Protein AF-A0A562GMY0-F1 (afdb_monomer)

Sequence (98 aa):
MFKQLVLAGLIVAAIASCGNAELKGHLVSETYIVKSGDTLTDISYQFMKKSSVKRDIREFREGIIELNYDRVFKDRYPHGLIIAGDRLQINYWQADPQ

pLDDT: mean 84.78, std 20.88, range [37.16, 98.81]

Foldseek 3Di:
DVVVVVVVVVVVVVVPPPPPDPQQKDKDKDKDFDAPPDALLVVLVVVCVQAPDDDDSVVQSVVQCVVCVVPAAVPDPPGRDDDGGDITIHIHIDHDDD

Secondary structure (DSSP, 8-state):
-HHHHHHHHHHHHHHT-S------EEEEEEEEEPPTT--HHHHHHHHHTT-SS---HHHHHHHHHHHTIIIIITT-SSTT---TT-EEEEEEEEEPP-

Nearest PDB structure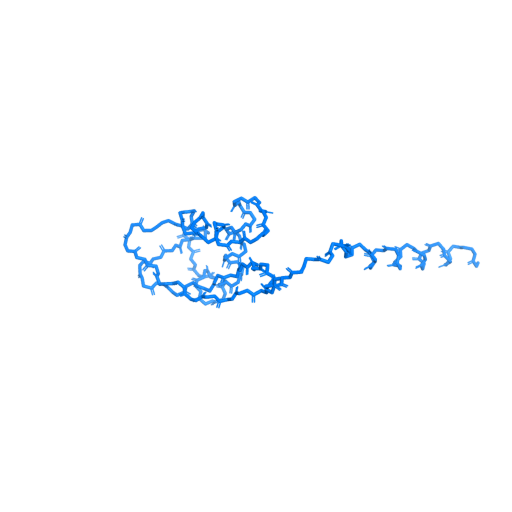s (foldseek):
  5suy-assembly1_A  TM=3.537E-01  e=1.590E+00  Homo sapiens
  5u50-assembly2_B  TM=3.106E-01  e=8.007E+00  Citrus sinensis

Mean predicted aligned error: 9.94 Å

Radius of gyration: 18.74 Å; Cα contacts (8 Å, |Δi|>4): 107; chains: 1; bounding box: 35×40×54 Å

Structure (mmCIF, N/CA/C/O backbone):
data_AF-A0A562GMY0-F1
#
_entry.id   AF-A0A562GMY0-F1
#
loop_
_atom_site.group_PDB
_atom_site.id
_atom_site.type_symbol
_atom_site.label_atom_id
_atom_site.label_alt_id
_atom_site.label_comp_id
_atom_site.label_asym_id
_atom_site.label_entity_id
_atom_site.label_seq_id
_atom_site.pdbx_PDB_ins_code
_atom_site.Cartn_x
_atom_site.Cartn_y
_atom_site.Cartn_z
_atom_site.occupancy
_atom_site.B_iso_or_equiv
_atom_site.auth_seq_id
_atom_site.auth_comp_id
_atom_site.auth_asym_id
_atom_site.auth_atom_id
_atom_site.pdbx_PDB_model_num
ATOM 1 N N . MET A 1 1 ? -10.401 30.463 -40.253 1.00 52.41 1 MET A N 1
ATOM 2 C CA . MET A 1 1 ? -9.682 29.185 -40.471 1.00 52.41 1 MET A CA 1
ATOM 3 C C . MET A 1 1 ? -8.416 29.032 -39.620 1.00 52.41 1 MET A C 1
ATOM 5 O O . MET A 1 1 ? -8.202 27.939 -39.126 1.00 52.41 1 MET A O 1
ATOM 9 N N . PHE A 1 2 ? -7.636 30.085 -39.333 1.00 48.31 2 PHE A N 1
ATOM 10 C CA . PHE A 1 2 ? -6.408 29.974 -38.513 1.00 48.31 2 PHE A CA 1
ATOM 11 C C . PHE A 1 2 ? -6.635 29.599 -37.026 1.00 48.31 2 PHE A C 1
ATOM 13 O O . PHE A 1 2 ? -5.843 28.871 -36.443 1.00 48.31 2 PHE A O 1
ATOM 20 N N . LYS A 1 3 ? -7.756 30.020 -36.415 1.00 37.16 3 LYS A N 1
ATOM 21 C CA . LYS A 1 3 ? -8.090 29.704 -35.006 1.00 37.16 3 LYS A CA 1
ATOM 22 C C . LYS A 1 3 ? -8.410 28.222 -34.743 1.00 37.16 3 LYS A C 1
ATOM 24 O O . LYS A 1 3 ? -8.197 27.750 -33.636 1.00 37.16 3 LYS A O 1
ATOM 29 N N . GLN A 1 4 ? -8.899 27.498 -35.753 1.00 46.03 4 GLN A N 1
ATOM 30 C CA . GLN A 1 4 ? -9.239 26.069 -35.643 1.00 46.03 4 GLN A CA 1
ATOM 31 C C . GLN A 1 4 ? -7.976 25.185 -35.682 1.00 46.03 4 GLN A C 1
ATOM 33 O O . GLN A 1 4 ? -7.920 24.150 -35.027 1.00 46.03 4 GLN A O 1
ATOM 38 N N . LEU A 1 5 ? -6.929 25.630 -36.389 1.00 45.94 5 LEU A N 1
ATOM 39 C CA . LEU A 1 5 ? -5.643 24.926 -36.479 1.00 45.94 5 LEU A CA 1
ATOM 40 C C . LEU A 1 5 ? -4.839 24.981 -35.171 1.00 45.94 5 LEU A C 1
ATOM 42 O O . LEU A 1 5 ? -4.199 23.998 -34.810 1.00 45.94 5 LEU A O 1
ATOM 46 N N . VAL A 1 6 ? -4.915 26.089 -34.424 1.00 53.44 6 VAL A N 1
ATOM 47 C CA . VAL A 1 6 ? -4.207 26.235 -33.137 1.00 53.44 6 VAL A CA 1
ATOM 48 C C . VAL A 1 6 ? -4.783 25.301 -32.067 1.00 53.44 6 VAL A C 1
ATOM 50 O O . VAL A 1 6 ? -4.029 24.701 -31.307 1.00 53.44 6 VAL A O 1
ATOM 53 N N . LEU A 1 7 ? -6.109 25.124 -32.031 1.00 43.81 7 LEU A N 1
ATOM 54 C CA . LEU A 1 7 ? -6.763 24.270 -31.036 1.00 43.81 7 LEU A CA 1
ATOM 55 C C . LEU A 1 7 ? -6.534 22.774 -31.313 1.00 43.81 7 LEU A C 1
ATOM 57 O O . LEU A 1 7 ? -6.303 22.007 -30.382 1.00 43.81 7 LEU A O 1
ATOM 61 N N . ALA A 1 8 ? -6.514 22.372 -32.588 1.00 46.03 8 ALA A N 1
ATOM 62 C CA . ALA A 1 8 ? -6.181 21.003 -32.976 1.00 46.03 8 ALA A CA 1
ATOM 63 C C . ALA A 1 8 ? -4.711 20.652 -32.671 1.00 46.03 8 ALA A C 1
ATOM 65 O O . ALA A 1 8 ? -4.431 19.562 -32.179 1.00 46.03 8 ALA A O 1
ATOM 66 N N . GLY A 1 9 ? -3.777 21.589 -32.881 1.00 44.59 9 GLY A N 1
ATOM 67 C CA . GLY A 1 9 ? -2.363 21.394 -32.537 1.00 44.59 9 GLY A CA 1
ATOM 68 C C . GLY A 1 9 ? -2.109 21.245 -31.031 1.00 44.59 9 GLY A C 1
ATOM 69 O O . GLY A 1 9 ? -1.266 20.444 -30.629 1.00 44.59 9 GLY A O 1
ATOM 70 N N . LEU A 1 10 ? -2.870 21.957 -30.191 1.00 48.16 10 LEU A N 1
ATOM 71 C CA . LEU A 1 10 ? -2.726 21.901 -28.731 1.00 48.16 10 LEU A CA 1
ATOM 72 C C . LEU A 1 10 ? -3.231 20.574 -28.132 1.00 48.16 10 LEU A C 1
ATOM 74 O O . LEU A 1 10 ? -2.646 20.064 -27.181 1.00 48.16 10 LEU A O 1
ATOM 78 N N . ILE A 1 11 ? -4.293 19.997 -28.706 1.00 51.25 11 ILE A N 1
ATOM 79 C CA . ILE A 1 11 ? -4.863 18.718 -28.252 1.00 51.25 11 ILE A CA 1
ATOM 80 C C . ILE A 1 11 ? -3.950 17.546 -28.638 1.00 51.25 11 ILE A C 1
ATOM 82 O O . ILE A 1 11 ? -3.747 16.642 -27.834 1.00 51.25 11 ILE A O 1
ATOM 86 N N . VAL A 1 12 ? -3.338 17.578 -29.826 1.00 50.56 12 VAL A N 1
ATOM 87 C CA . VAL A 1 12 ? -2.413 16.517 -30.265 1.00 50.56 12 VAL A CA 1
ATOM 88 C C . VAL A 1 12 ? -1.102 16.541 -29.466 1.00 50.56 12 VAL A C 1
ATOM 90 O O . VAL A 1 12 ? -0.573 15.482 -29.134 1.00 50.56 12 VAL A O 1
ATOM 93 N N . ALA A 1 13 ? -0.610 17.720 -29.069 1.00 49.09 13 ALA A N 1
ATOM 94 C CA . ALA A 1 13 ? 0.582 17.835 -28.224 1.00 49.09 13 ALA A CA 1
ATOM 95 C C . ALA A 1 13 ? 0.373 17.292 -26.794 1.00 49.09 13 ALA A C 1
ATOM 97 O O . ALA A 1 13 ? 1.318 16.790 -26.188 1.00 49.09 13 ALA A O 1
ATOM 98 N N . ALA A 1 14 ? -0.856 17.333 -26.264 1.00 50.22 14 ALA A N 1
ATOM 99 C CA . ALA A 1 14 ? -1.163 16.841 -24.918 1.00 50.22 14 ALA A CA 1
ATOM 100 C C . ALA A 1 14 ? -1.177 15.302 -24.809 1.00 50.22 14 ALA A C 1
ATOM 102 O O . ALA A 1 14 ? -0.946 14.766 -23.728 1.00 50.22 14 ALA A O 1
ATOM 103 N N . ILE A 1 15 ? -1.397 14.583 -25.916 1.00 49.88 15 ILE A N 1
ATOM 104 C CA . ILE A 1 15 ? -1.420 13.106 -25.938 1.00 49.88 15 ILE A CA 1
ATOM 105 C C . ILE A 1 15 ? 0.010 12.534 -26.003 1.00 49.88 15 ILE A C 1
ATOM 107 O O . ILE A 1 15 ? 0.259 11.413 -25.571 1.00 49.88 15 ILE A O 1
ATOM 111 N N . ALA A 1 16 ? 0.977 13.318 -26.488 1.00 48.31 16 ALA A N 1
ATOM 112 C CA . ALA A 1 16 ? 2.371 12.899 -26.640 1.00 48.31 16 ALA A CA 1
ATOM 113 C C . ALA A 1 16 ? 3.226 13.077 -25.370 1.00 48.31 16 ALA A C 1
ATOM 115 O O . ALA A 1 16 ? 4.415 12.770 -25.392 1.00 48.31 16 ALA A O 1
ATOM 116 N N . SER A 1 17 ? 2.644 13.534 -24.255 1.00 45.06 17 SER A N 1
ATOM 117 C CA . SER A 1 17 ? 3.336 13.573 -22.960 1.00 45.06 17 SER A CA 1
ATOM 118 C C . SER A 1 17 ? 3.166 12.268 -22.166 1.00 45.06 17 SER A C 1
ATOM 120 O O . SER A 1 17 ? 3.181 12.276 -20.935 1.00 45.06 17 SER A O 1
ATOM 122 N N . CYS A 1 18 ? 3.027 11.121 -22.832 1.00 49.53 18 CYS A N 1
ATOM 123 C CA . CYS A 1 18 ? 3.455 9.870 -22.217 1.00 49.53 18 CYS A CA 1
ATOM 124 C C . CYS A 1 18 ? 4.982 9.921 -22.186 1.00 49.53 18 CYS A C 1
ATOM 126 O O . CYS A 1 18 ? 5.619 9.800 -23.229 1.00 49.53 18 CYS A O 1
ATOM 128 N N . GLY A 1 19 ? 5.559 10.194 -21.012 1.00 46.50 19 GLY A N 1
ATOM 129 C CA . GLY A 1 19 ? 7.003 10.207 -20.803 1.00 46.50 19 GLY A CA 1
ATOM 130 C C . GLY A 1 19 ? 7.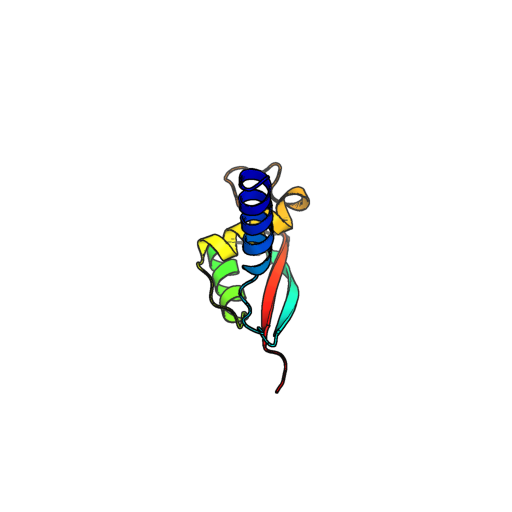626 8.959 -21.417 1.00 46.50 19 GLY A C 1
ATOM 131 O O . GLY A 1 19 ? 7.476 7.861 -20.891 1.00 46.50 19 GLY A O 1
ATOM 132 N N . ASN A 1 20 ? 8.285 9.146 -22.558 1.00 45.12 20 ASN A N 1
ATOM 133 C CA . ASN A 1 20 ? 8.869 8.092 -23.370 1.00 45.12 20 ASN A CA 1
ATOM 134 C C . ASN A 1 20 ? 10.221 7.673 -22.776 1.00 45.12 20 ASN A C 1
ATOM 136 O O . ASN A 1 20 ? 11.264 7.769 -23.415 1.00 45.12 20 ASN A O 1
ATOM 140 N N . ALA A 1 21 ? 10.209 7.268 -21.508 1.00 51.69 21 ALA A N 1
ATOM 141 C CA . ALA A 1 21 ? 11.219 6.366 -21.005 1.00 51.69 21 ALA A CA 1
ATOM 142 C C . ALA A 1 21 ? 10.667 4.974 -21.287 1.00 51.69 21 ALA A C 1
ATOM 144 O O . ALA A 1 21 ? 9.661 4.586 -20.694 1.00 51.69 21 ALA A O 1
ATOM 145 N N . GLU A 1 22 ? 11.295 4.238 -22.201 1.00 55.34 22 GLU A N 1
ATOM 146 C CA . GLU A 1 22 ? 11.177 2.783 -22.236 1.00 55.34 22 GLU A CA 1
ATOM 147 C C . GLU A 1 22 ? 11.619 2.257 -20.863 1.00 55.34 22 GLU A C 1
ATOM 149 O O . GLU A 1 22 ? 12.779 1.912 -20.635 1.00 55.34 22 GLU A O 1
ATOM 154 N N . LEU A 1 23 ? 10.707 2.261 -19.893 1.00 56.03 23 LEU A N 1
ATOM 155 C CA . LEU A 1 23 ? 10.858 1.517 -18.662 1.00 56.03 23 LEU A CA 1
ATOM 156 C C . LEU A 1 23 ? 10.783 0.056 -19.090 1.00 56.03 23 LEU A C 1
ATOM 158 O O . LEU A 1 23 ? 9.697 -0.501 -19.199 1.00 56.03 23 LEU A O 1
ATOM 162 N N . LYS A 1 24 ? 11.947 -0.523 -19.413 1.00 70.81 24 LYS A N 1
ATOM 163 C CA . LYS A 1 24 ? 12.131 -1.959 -19.639 1.00 70.81 24 LYS A CA 1
ATOM 164 C C . LYS A 1 24 ? 11.782 -2.678 -18.344 1.00 70.81 24 LYS A C 1
ATOM 166 O O . LYS A 1 24 ? 12.628 -2.845 -17.463 1.00 70.81 24 LYS A O 1
ATOM 171 N N . GLY A 1 25 ? 10.506 -2.974 -18.180 1.00 85.25 25 GLY A N 1
ATOM 172 C CA . GLY A 1 25 ? 9.950 -3.488 -16.955 1.00 85.25 25 GLY A CA 1
ATOM 173 C C . GLY A 1 25 ? 8.478 -3.821 -17.085 1.00 85.25 25 GLY A C 1
ATOM 174 O O . GLY A 1 25 ? 7.759 -3.293 -17.932 1.00 85.25 25 GLY A O 1
ATOM 175 N N . HIS A 1 26 ? 8.021 -4.675 -16.184 1.00 92.12 26 HIS A N 1
ATOM 176 C CA . HIS A 1 26 ? 6.648 -5.143 -16.129 1.00 92.12 26 HIS A CA 1
ATOM 177 C C . HIS A 1 26 ? 6.019 -4.810 -14.777 1.00 92.12 26 HIS A C 1
ATOM 179 O O . HIS A 1 26 ? 6.690 -4.701 -13.742 1.00 92.12 26 HIS A O 1
ATOM 185 N N . LEU A 1 27 ? 4.700 -4.626 -14.797 1.00 94.19 27 LEU A N 1
ATOM 186 C CA . LEU A 1 27 ? 3.920 -4.394 -13.594 1.00 94.19 27 LEU A CA 1
ATOM 187 C C . LEU A 1 27 ? 3.704 -5.725 -12.873 1.00 94.19 27 LEU A C 1
ATOM 189 O O . LEU A 1 27 ? 3.120 -6.656 -13.426 1.00 94.19 27 LEU A O 1
ATOM 193 N N . VAL A 1 28 ? 4.133 -5.792 -11.621 1.00 96.69 28 VAL A N 1
ATOM 194 C CA . VAL A 1 28 ? 3.859 -6.909 -10.721 1.00 96.69 28 VAL A CA 1
ATOM 195 C C . VAL A 1 28 ? 2.678 -6.541 -9.832 1.00 96.69 28 VAL A C 1
ATOM 197 O O . VAL A 1 28 ? 2.609 -5.424 -9.319 1.00 96.69 28 VAL A O 1
ATOM 200 N N . SER A 1 29 ? 1.759 -7.488 -9.639 1.00 97.88 29 SER A N 1
ATOM 201 C CA . SER A 1 29 ? 0.618 -7.354 -8.734 1.00 97.88 29 SER A CA 1
ATOM 202 C C . SER A 1 29 ? 0.635 -8.493 -7.719 1.00 97.88 29 SER A C 1
ATOM 204 O O . SER A 1 29 ? 0.549 -9.663 -8.090 1.00 97.88 29 SER A O 1
ATOM 206 N N . GLU A 1 30 ? 0.758 -8.160 -6.436 1.00 97.62 30 GLU A N 1
ATOM 207 C CA . GLU A 1 30 ? 0.771 -9.133 -5.339 1.00 97.62 30 GLU A CA 1
ATOM 208 C C . GLU A 1 30 ? -0.353 -8.844 -4.341 1.00 97.62 30 GLU A C 1
ATOM 210 O O . GLU A 1 30 ? -0.746 -7.695 -4.140 1.00 97.62 30 GLU A O 1
ATOM 215 N N . THR A 1 31 ? -0.853 -9.888 -3.673 1.00 98.50 31 THR A N 1
ATOM 216 C CA . THR A 1 31 ? -1.740 -9.727 -2.513 1.00 98.50 31 THR A CA 1
ATOM 217 C C . THR A 1 31 ? -0.927 -9.780 -1.226 1.00 98.50 31 THR A C 1
ATOM 219 O O . THR A 1 31 ? -0.294 -10.792 -0.931 1.00 98.50 31 THR A O 1
ATOM 222 N N . TYR A 1 32 ? -1.003 -8.722 -0.427 1.00 98.62 32 TYR A N 1
ATOM 223 C CA . TYR A 1 32 ? -0.490 -8.663 0.933 1.00 98.62 32 TYR A CA 1
ATOM 224 C C . TYR A 1 32 ? -1.629 -8.855 1.940 1.00 98.62 32 TYR A C 1
ATOM 226 O O . TYR A 1 32 ? -2.684 -8.232 1.814 1.00 98.62 32 TYR A O 1
ATOM 234 N N . ILE A 1 33 ? -1.414 -9.716 2.936 1.00 98.75 33 ILE A N 1
ATOM 235 C CA . ILE A 1 33 ? -2.347 -9.905 4.051 1.00 98.75 33 ILE A CA 1
ATOM 236 C C . ILE A 1 33 ? -1.844 -9.082 5.227 1.00 98.75 33 ILE A C 1
ATOM 238 O O . ILE A 1 33 ? -0.766 -9.366 5.751 1.00 98.75 33 ILE A O 1
ATOM 242 N N . VAL A 1 34 ? -2.623 -8.078 5.626 1.00 98.81 34 VAL A N 1
ATOM 243 C CA . VAL A 1 34 ? -2.268 -7.166 6.718 1.00 98.81 34 VAL A CA 1
ATOM 244 C C . VAL A 1 34 ? -2.139 -7.936 8.026 1.00 98.81 34 VAL A C 1
ATOM 246 O O . VAL A 1 34 ? -3.002 -8.743 8.378 1.00 98.81 34 VAL A O 1
ATOM 249 N N . LYS A 1 35 ? -1.056 -7.687 8.760 1.00 98.56 35 LYS A N 1
ATOM 250 C CA . LYS A 1 35 ? -0.773 -8.288 10.064 1.00 98.56 35 LYS A CA 1
ATOM 251 C C . LYS A 1 35 ? -1.045 -7.289 11.183 1.00 98.56 35 LYS A C 1
ATOM 253 O O . LYS A 1 35 ? -1.100 -6.080 10.974 1.00 98.56 35 LYS A O 1
ATOM 258 N N . SER A 1 36 ? -1.215 -7.804 12.399 1.00 98.19 36 SER A N 1
ATOM 259 C CA . SER A 1 36 ? -1.347 -6.951 13.582 1.00 98.19 36 SER A CA 1
ATOM 260 C C . SER A 1 36 ? -0.093 -6.096 13.764 1.00 98.19 36 SER A C 1
ATOM 262 O O . SER A 1 36 ? 1.011 -6.633 13.807 1.00 98.19 36 SER A O 1
ATOM 264 N N . GLY A 1 37 ? -0.282 -4.784 13.908 1.00 97.62 37 GLY A N 1
ATOM 265 C CA . GLY A 1 37 ? 0.804 -3.814 14.063 1.00 97.62 37 GLY A CA 1
ATOM 266 C C . GLY A 1 37 ? 1.360 -3.257 12.752 1.00 97.62 37 GLY A C 1
ATOM 267 O O . GLY A 1 37 ? 2.168 -2.336 12.805 1.00 97.62 37 GLY A O 1
ATOM 268 N N . ASP A 1 38 ? 0.915 -3.754 11.594 1.00 98.56 38 ASP A N 1
ATOM 269 C CA . ASP A 1 38 ? 1.292 -3.153 10.317 1.00 98.56 38 ASP A CA 1
ATOM 270 C C . ASP A 1 38 ? 0.713 -1.738 10.192 1.00 98.56 38 ASP A C 1
ATOM 272 O O . ASP A 1 38 ? -0.433 -1.472 10.564 1.00 98.56 38 ASP A O 1
ATOM 276 N N . THR A 1 39 ? 1.484 -0.844 9.574 1.00 98.31 39 THR A N 1
ATOM 277 C CA . THR A 1 39 ? 0.980 0.435 9.072 1.00 98.31 39 THR A CA 1
ATOM 278 C C . THR A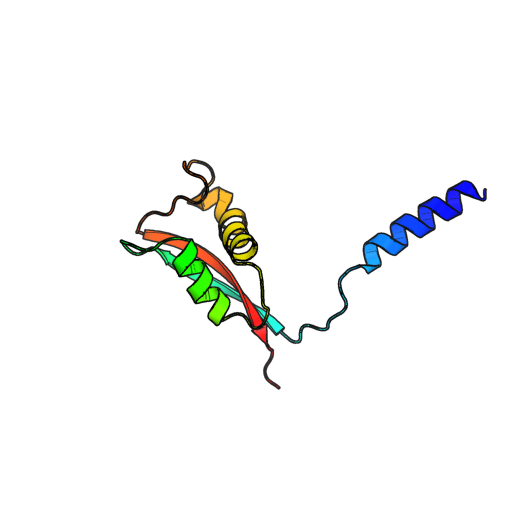 1 39 ? 1.029 0.454 7.550 1.00 98.31 39 THR A C 1
ATOM 280 O O . THR A 1 39 ? 1.891 -0.168 6.922 1.00 98.31 39 THR A O 1
ATOM 283 N N . LEU A 1 40 ? 0.121 1.207 6.923 1.00 97.88 40 LEU A N 1
ATOM 284 C CA . LEU A 1 40 ? 0.112 1.331 5.465 1.00 97.88 40 LEU A CA 1
ATOM 285 C C . LEU A 1 40 ? 1.412 1.976 4.947 1.00 97.88 40 LEU A C 1
ATOM 287 O O . LEU A 1 40 ? 1.871 1.661 3.849 1.00 97.88 40 LEU A O 1
ATOM 291 N N . THR A 1 41 ? 2.035 2.834 5.757 1.00 98.12 41 THR A N 1
ATOM 292 C CA . THR A 1 41 ? 3.345 3.437 5.482 1.00 98.12 41 THR A CA 1
ATOM 293 C C . THR A 1 41 ? 4.458 2.387 5.456 1.00 98.12 41 THR A C 1
ATOM 295 O O . THR A 1 41 ? 5.231 2.357 4.498 1.00 98.12 41 THR A O 1
ATOM 298 N N . ASP A 1 42 ? 4.522 1.494 6.446 1.00 98.31 42 ASP A N 1
ATOM 299 C CA . ASP A 1 42 ? 5.556 0.451 6.505 1.00 98.31 42 ASP A CA 1
ATOM 300 C C . ASP A 1 42 ? 5.414 -0.549 5.353 1.00 98.31 42 ASP A C 1
ATOM 302 O O . ASP A 1 42 ? 6.400 -0.875 4.685 1.00 98.31 42 ASP A O 1
ATOM 306 N N . ILE A 1 43 ? 4.175 -0.957 5.050 1.00 98.69 43 ILE A N 1
ATOM 307 C CA . ILE A 1 43 ? 3.856 -1.787 3.880 1.00 98.69 43 ILE A CA 1
ATOM 308 C C . ILE A 1 43 ? 4.300 -1.075 2.594 1.00 98.69 43 ILE A C 1
ATOM 310 O O . ILE A 1 43 ? 4.944 -1.675 1.734 1.00 98.69 43 ILE A O 1
ATOM 314 N N . SER A 1 44 ? 4.018 0.222 2.462 1.00 98.56 44 SER A N 1
ATOM 315 C CA . SER A 1 44 ? 4.433 0.996 1.287 1.00 98.56 44 SER A CA 1
ATOM 316 C C . SER A 1 44 ? 5.957 0.990 1.127 1.00 98.56 44 SER A C 1
ATOM 318 O O . SER A 1 44 ? 6.453 0.640 0.057 1.00 98.56 44 SER A O 1
ATOM 320 N N . TYR A 1 45 ? 6.724 1.267 2.188 1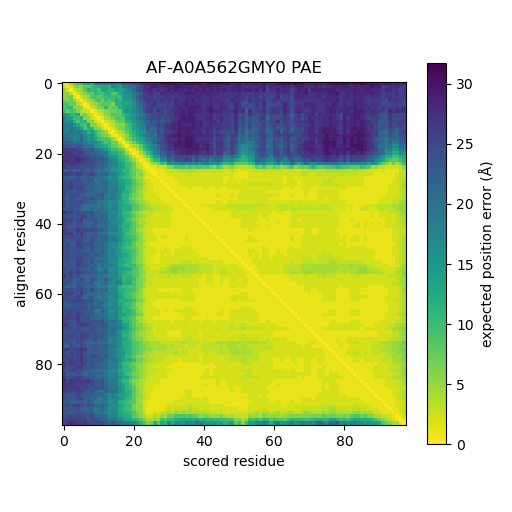.00 98.50 45 TYR A N 1
ATOM 321 C CA . TYR A 1 45 ? 8.189 1.196 2.132 1.00 98.50 45 TYR A CA 1
ATOM 322 C C . TYR A 1 45 ? 8.708 -0.202 1.791 1.00 98.50 45 TYR A C 1
ATOM 324 O O . TYR A 1 45 ? 9.692 -0.327 1.057 1.00 98.50 45 TYR A O 1
ATOM 332 N N . GLN A 1 46 ? 8.067 -1.257 2.298 1.00 98.25 46 GLN A N 1
ATOM 333 C CA . GLN A 1 46 ? 8.427 -2.634 1.975 1.00 98.25 46 GLN A CA 1
ATOM 334 C C . GLN A 1 46 ? 8.319 -2.904 0.469 1.00 98.25 46 GLN A C 1
ATOM 336 O O . GLN A 1 46 ? 9.250 -3.451 -0.123 1.00 98.25 46 GLN A O 1
ATOM 341 N N . PHE A 1 47 ? 7.216 -2.508 -0.164 1.00 98.31 47 PHE A N 1
ATOM 342 C CA . PHE A 1 47 ? 6.990 -2.766 -1.588 1.00 98.31 47 PHE A CA 1
ATOM 343 C C . PHE A 1 47 ? 7.724 -1.781 -2.502 1.00 98.31 47 PHE A C 1
ATOM 345 O O . PHE A 1 47 ? 8.194 -2.172 -3.568 1.00 98.31 47 PHE A O 1
ATOM 352 N N . MET A 1 48 ? 7.958 -0.545 -2.059 1.00 97.81 48 MET A N 1
ATOM 353 C CA . MET A 1 48 ? 8.837 0.392 -2.765 1.00 97.81 48 MET A CA 1
ATOM 354 C C . MET A 1 48 ? 10.271 -0.136 -2.898 1.00 97.81 48 MET A C 1
ATOM 356 O O . MET A 1 48 ? 10.924 0.144 -3.899 1.00 97.81 48 MET A O 1
ATOM 360 N N . LYS A 1 49 ? 10.767 -0.931 -1.936 1.00 97.50 49 LYS A N 1
ATOM 361 C CA . LYS A 1 49 ? 12.080 -1.599 -2.047 1.00 97.50 49 LYS A CA 1
ATOM 362 C C . LYS A 1 49 ? 12.121 -2.656 -3.154 1.00 97.50 49 LYS A C 1
ATOM 364 O O . LYS A 1 49 ? 13.196 -2.903 -3.690 1.00 97.50 49 LYS A O 1
ATOM 369 N N . LYS A 1 50 ? 10.979 -3.265 -3.494 1.00 96.25 50 LYS A N 1
ATOM 370 C CA . LYS A 1 50 ? 10.857 -4.222 -4.606 1.00 96.25 50 LYS A CA 1
ATOM 371 C C . LYS A 1 50 ? 10.739 -3.533 -5.972 1.00 96.25 50 LYS A C 1
ATOM 373 O O . LYS A 1 50 ? 10.937 -4.186 -6.991 1.00 96.25 50 LYS A O 1
ATOM 378 N N . SER A 1 51 ? 10.383 -2.247 -5.987 1.00 95.88 51 SER A N 1
ATOM 379 C CA . SER A 1 51 ? 10.122 -1.485 -7.207 1.00 95.88 51 SER A CA 1
ATOM 380 C C . SER A 1 51 ? 11.418 -1.033 -7.887 1.00 95.88 51 SER A C 1
ATOM 382 O O . SER A 1 51 ? 12.278 -0.418 -7.250 1.00 95.88 51 SER A O 1
ATOM 384 N N . SER A 1 52 ? 11.531 -1.257 -9.196 1.00 94.75 52 SER A N 1
ATOM 385 C CA . SER A 1 52 ? 12.587 -0.682 -10.041 1.00 94.75 52 SER A CA 1
ATOM 386 C C . SER A 1 52 ? 12.419 0.830 -10.231 1.00 94.75 52 SER A C 1
ATOM 388 O O . SER A 1 52 ? 13.399 1.548 -10.420 1.00 94.75 52 SER A O 1
ATOM 390 N N . VAL A 1 53 ? 11.187 1.334 -10.115 1.00 91.75 53 VAL A N 1
ATOM 391 C CA . VAL A 1 53 ? 10.853 2.761 -10.220 1.00 91.75 53 VAL A CA 1
ATOM 392 C C . VAL A 1 53 ? 10.813 3.403 -8.835 1.00 91.75 53 VAL A C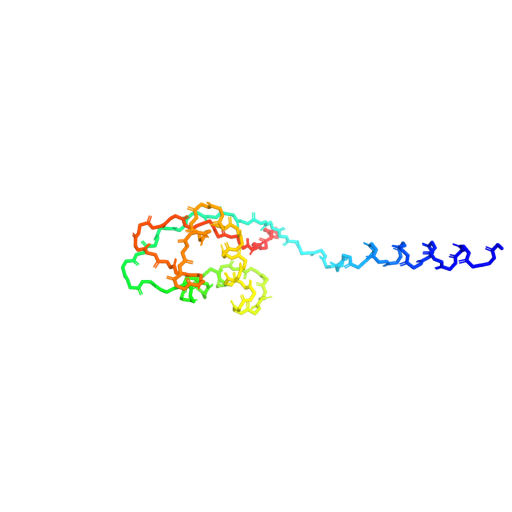 1
ATOM 394 O O . VAL A 1 53 ? 10.180 2.873 -7.916 1.00 91.75 53 VAL A O 1
ATOM 397 N N . LYS A 1 54 ? 11.452 4.571 -8.691 1.00 91.44 54 LYS A N 1
ATOM 398 C CA . LYS A 1 54 ? 11.372 5.411 -7.487 1.00 91.44 54 LYS A CA 1
ATOM 399 C C . LYS A 1 54 ? 10.129 6.301 -7.542 1.00 91.44 54 LYS A C 1
ATOM 401 O O . LYS A 1 54 ? 9.849 6.901 -8.571 1.00 91.44 54 LYS A O 1
ATOM 406 N N . ARG A 1 55 ? 9.402 6.380 -6.427 1.00 90.69 55 ARG A N 1
ATOM 407 C CA . ARG A 1 55 ? 8.177 7.181 -6.252 1.00 90.69 55 ARG A CA 1
ATOM 408 C C . ARG A 1 55 ? 8.193 7.862 -4.886 1.00 90.69 55 ARG A C 1
ATOM 410 O O . ARG A 1 55 ? 8.873 7.375 -3.981 1.00 90.69 55 ARG A O 1
ATOM 417 N N . ASP A 1 56 ? 7.447 8.952 -4.725 1.00 97.38 56 ASP A N 1
ATOM 418 C CA . ASP A 1 56 ? 7.185 9.521 -3.396 1.00 97.38 56 ASP A CA 1
ATOM 419 C C . ASP A 1 56 ? 6.352 8.526 -2.565 1.00 97.38 56 ASP A C 1
ATOM 421 O O . ASP A 1 56 ? 5.482 7.822 -3.086 1.00 97.38 56 ASP A O 1
ATOM 425 N N . ILE A 1 57 ? 6.622 8.450 -1.260 1.00 97.81 57 ILE A N 1
ATOM 42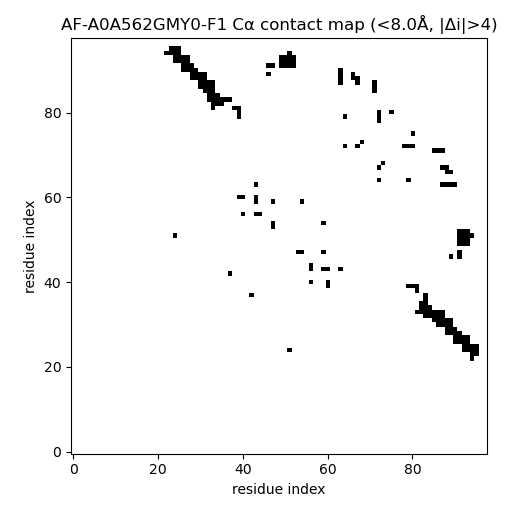6 C CA . ILE A 1 57 ? 5.921 7.535 -0.347 1.00 97.81 57 ILE A CA 1
ATOM 427 C C . ILE A 1 57 ? 4.409 7.781 -0.326 1.00 97.81 57 ILE A C 1
ATOM 429 O O . ILE A 1 57 ? 3.634 6.830 -0.247 1.00 97.81 57 ILE A O 1
ATOM 433 N N . ARG A 1 58 ? 3.970 9.041 -0.422 1.00 98.00 58 ARG A N 1
ATOM 434 C CA . ARG A 1 58 ? 2.549 9.404 -0.427 1.00 98.00 58 ARG A CA 1
ATOM 435 C C . ARG A 1 58 ? 1.891 8.920 -1.707 1.00 98.00 58 ARG A C 1
ATOM 437 O O . ARG A 1 58 ? 0.835 8.316 -1.625 1.00 98.00 58 ARG A O 1
ATOM 444 N N . GLU A 1 59 ? 2.537 9.095 -2.857 1.00 97.75 59 GLU A N 1
ATOM 445 C CA . GLU A 1 59 ? 2.020 8.584 -4.131 1.00 97.75 59 GLU A CA 1
ATOM 446 C C . GLU A 1 59 ? 1.894 7.060 -4.122 1.00 97.75 59 GLU A C 1
ATOM 448 O O . GLU A 1 59 ? 0.894 6.518 -4.589 1.00 97.75 59 GLU A O 1
ATOM 453 N N . PHE A 1 60 ? 2.903 6.351 -3.604 1.00 98.12 60 PHE A N 1
ATOM 454 C CA . PHE A 1 60 ? 2.844 4.893 -3.521 1.00 98.12 60 PHE A CA 1
ATOM 455 C C . PHE A 1 60 ? 1.713 4.441 -2.593 1.00 98.12 60 PHE A C 1
ATOM 457 O O . PHE A 1 60 ? 0.929 3.568 -2.964 1.00 98.12 60 PHE A O 1
ATOM 464 N N . ARG A 1 61 ? 1.595 5.081 -1.423 1.00 98.38 61 ARG A N 1
ATOM 465 C CA . ARG A 1 61 ? 0.542 4.812 -0.442 1.00 98.38 61 ARG A CA 1
ATOM 466 C C . ARG A 1 61 ? -0.854 5.065 -1.011 1.00 98.38 61 ARG A C 1
ATOM 468 O O . ARG A 1 61 ? -1.701 4.185 -0.905 1.00 98.38 61 ARG A O 1
ATOM 475 N N . GLU A 1 62 ? -1.089 6.222 -1.631 1.00 98.38 62 GLU A N 1
ATOM 476 C CA . GLU A 1 62 ? -2.384 6.531 -2.253 1.00 98.38 62 GLU A CA 1
ATOM 477 C C . GLU A 1 62 ? -2.696 5.564 -3.398 1.00 98.38 62 GLU A C 1
ATOM 479 O O . GLU A 1 62 ? -3.823 5.099 -3.498 1.00 98.38 62 GLU A O 1
ATOM 484 N N . GLY A 1 63 ? -1.694 5.133 -4.170 1.00 98.19 63 GLY A N 1
ATOM 485 C CA . GLY A 1 63 ? -1.888 4.093 -5.183 1.00 98.19 63 GLY A CA 1
ATOM 486 C C . GLY A 1 63 ? -2.372 2.754 -4.605 1.00 98.19 63 GLY A C 1
ATOM 487 O O . GLY A 1 63 ? -3.184 2.079 -5.235 1.00 98.19 63 GLY A O 1
ATOM 488 N N . ILE A 1 64 ? -1.926 2.367 -3.399 1.00 98.62 64 ILE A N 1
ATOM 489 C CA . ILE A 1 64 ? -2.496 1.203 -2.695 1.00 98.62 64 ILE A CA 1
ATOM 490 C C . ILE A 1 64 ? -3.950 1.492 -2.307 1.00 98.62 64 ILE A C 1
ATOM 492 O O . ILE A 1 64 ? -4.798 0.614 -2.450 1.00 98.62 64 ILE A O 1
ATOM 496 N N . ILE A 1 65 ? -4.266 2.696 -1.830 1.00 98.75 65 ILE A N 1
ATOM 497 C CA . ILE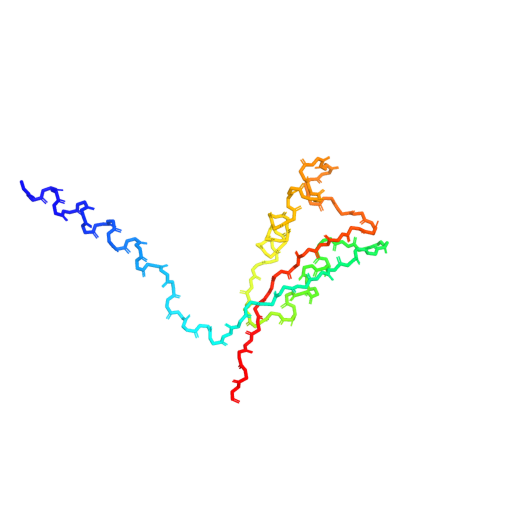 A 1 65 ? -5.628 3.037 -1.404 1.00 98.75 65 ILE A CA 1
ATOM 498 C C . ILE A 1 65 ? -6.598 3.023 -2.585 1.00 98.75 65 ILE A C 1
ATOM 500 O O . ILE A 1 65 ? -7.607 2.325 -2.525 1.00 98.75 65 ILE A O 1
ATOM 504 N N . GLU A 1 66 ? -6.269 3.717 -3.670 1.00 98.56 66 GLU A N 1
ATOM 505 C CA . GLU A 1 66 ? -7.078 3.790 -4.889 1.00 98.56 66 GLU A CA 1
ATOM 506 C C . GLU A 1 66 ? -7.343 2.399 -5.472 1.00 98.56 66 GLU A C 1
ATOM 508 O O . GLU A 1 66 ? -8.489 2.034 -5.727 1.00 98.56 66 GLU A O 1
ATOM 513 N N . LEU A 1 67 ? -6.301 1.568 -5.589 1.00 98.38 67 LEU A N 1
ATOM 514 C CA . LEU A 1 67 ? -6.416 0.212 -6.133 1.00 98.38 67 LEU A CA 1
ATOM 515 C C . LEU A 1 67 ? -7.314 -0.709 -5.290 1.00 98.38 67 LEU A C 1
ATOM 517 O O . LEU A 1 67 ? -7.852 -1.698 -5.787 1.00 98.38 67 LEU A O 1
ATOM 521 N N . ASN A 1 68 ? -7.461 -0.411 -4.000 1.00 98.62 68 ASN A N 1
ATOM 522 C CA . ASN A 1 68 ? -8.220 -1.217 -3.049 1.00 98.62 68 ASN A CA 1
ATOM 523 C C . ASN A 1 68 ? -9.480 -0.502 -2.542 1.00 98.62 68 ASN A C 1
ATOM 525 O O . ASN A 1 68 ? -10.082 -0.971 -1.571 1.00 98.62 68 ASN A O 1
ATOM 529 N N . TYR A 1 69 ? -9.884 0.608 -3.166 1.00 98.44 69 TYR A N 1
ATOM 530 C CA . TYR A 1 69 ? -10.914 1.488 -2.624 1.00 98.44 69 TYR A CA 1
ATOM 531 C C . TYR A 1 69 ? -12.235 0.749 -2.400 1.00 98.44 69 TYR A C 1
ATOM 533 O O . TYR A 1 69 ? -12.673 0.601 -1.261 1.00 98.44 69 TYR A O 1
ATOM 541 N N . ASP A 1 70 ? -12.805 0.157 -3.448 1.00 98.12 70 ASP A N 1
ATOM 542 C CA . ASP A 1 70 ? -14.138 -0.457 -3.375 1.00 98.12 70 ASP A CA 1
ATOM 543 C C . ASP A 1 70 ? -14.224 -1.672 -2.443 1.00 98.12 70 ASP A C 1
ATOM 545 O O . ASP A 1 70 ? -15.297 -1.998 -1.926 1.00 98.12 70 ASP A O 1
ATOM 549 N N . ARG A 1 71 ? -13.099 -2.365 -2.242 1.00 97.38 71 ARG A N 1
ATOM 550 C CA . ARG A 1 71 ? -13.043 -3.644 -1.521 1.00 97.38 71 ARG A CA 1
ATOM 551 C C . ARG A 1 71 ? -12.530 -3.530 -0.088 1.00 97.38 71 ARG A C 1
ATOM 553 O O . ARG A 1 71 ? -12.839 -4.396 0.723 1.00 97.38 71 ARG A O 1
ATOM 560 N N . VAL A 1 72 ? -11.732 -2.505 0.216 1.00 98.25 72 VAL A N 1
ATOM 561 C CA . VAL A 1 72 ? -11.171 -2.282 1.556 1.00 98.25 72 VAL A CA 1
ATOM 562 C C . VAL A 1 72 ? -11.590 -0.922 2.099 1.00 98.25 72 VAL A C 1
ATOM 564 O O . VAL A 1 72 ? -12.116 -0.866 3.205 1.00 98.25 72 VAL A O 1
ATOM 567 N N . PHE A 1 73 ? -11.374 0.168 1.362 1.00 98.50 73 PHE A N 1
ATOM 568 C CA . PHE A 1 73 ? -11.333 1.506 1.964 1.00 98.50 73 PHE A CA 1
ATOM 569 C C . PHE A 1 73 ? -12.622 2.335 1.873 1.00 98.50 73 PHE A C 1
ATOM 571 O O . PHE A 1 73 ? -12.759 3.265 2.662 1.00 98.50 73 PHE A O 1
ATOM 578 N N . LYS A 1 74 ? -13.566 2.011 0.979 1.00 97.94 74 LYS A N 1
ATOM 579 C CA . LYS A 1 74 ? -14.739 2.856 0.677 1.00 97.94 74 LYS A CA 1
ATOM 580 C C . LYS A 1 74 ? -15.566 3.277 1.900 1.00 97.94 74 LYS A C 1
ATOM 582 O O . LYS A 1 74 ? -16.018 4.413 1.960 1.00 97.94 74 LYS A O 1
ATOM 587 N N . ASP A 1 75 ? -15.695 2.390 2.887 1.00 97.19 75 ASP A N 1
ATOM 588 C CA . ASP A 1 75 ? -16.534 2.588 4.078 1.00 97.19 75 ASP A CA 1
ATOM 589 C C . ASP A 1 75 ? -15.695 2.784 5.354 1.00 97.19 75 ASP A C 1
ATOM 591 O O . ASP A 1 75 ? -16.164 2.532 6.465 1.00 97.19 75 ASP A O 1
ATOM 595 N N . ARG A 1 76 ? -14.420 3.174 5.221 1.00 97.00 76 ARG A N 1
ATOM 596 C CA . ARG A 1 76 ? -13.491 3.278 6.353 1.00 97.00 76 ARG A CA 1
ATOM 597 C C . ARG A 1 76 ? -13.099 4.710 6.664 1.00 97.00 76 ARG A C 1
ATOM 599 O O . ARG A 1 76 ? -12.845 5.519 5.778 1.00 97.00 76 ARG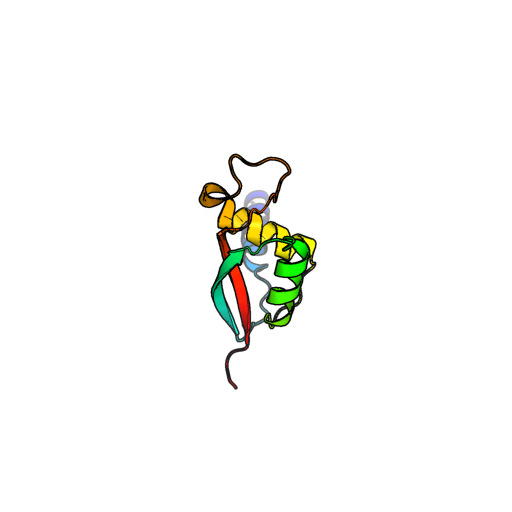 A O 1
ATOM 606 N N . TYR A 1 77 ? -12.964 4.976 7.958 1.00 95.19 77 TYR A N 1
ATOM 607 C CA . TYR A 1 77 ? -12.421 6.216 8.487 1.00 95.19 77 TYR A CA 1
ATOM 608 C C . TYR A 1 77 ? -11.456 5.906 9.646 1.00 95.19 77 TYR A C 1
ATOM 610 O O . TYR A 1 77 ? -11.816 5.108 10.513 1.00 95.19 77 TYR A O 1
ATOM 618 N N . PRO A 1 78 ? -10.259 6.521 9.709 1.00 96.31 78 PRO A N 1
ATOM 619 C CA . PRO A 1 78 ? -9.729 7.517 8.773 1.00 96.31 78 PRO A CA 1
ATOM 620 C C . PRO A 1 78 ? -9.378 6.934 7.391 1.00 96.31 78 PRO A C 1
ATOM 622 O O . PRO A 1 78 ? -9.300 5.718 7.214 1.00 96.31 78 PRO A O 1
ATOM 625 N N . HIS A 1 79 ? -9.164 7.816 6.407 1.00 96.25 79 HIS A N 1
ATOM 626 C CA . HIS A 1 79 ? -8.694 7.437 5.067 1.00 96.25 79 HIS A CA 1
ATOM 627 C C . HIS A 1 79 ? -7.420 6.589 5.159 1.00 96.25 79 HIS A C 1
ATOM 629 O O . HIS A 1 79 ? -6.484 6.944 5.876 1.00 96.25 79 HIS A O 1
ATOM 635 N N . GLY A 1 80 ? -7.392 5.459 4.451 1.00 97.12 80 GLY A N 1
ATOM 636 C CA . GLY A 1 80 ? -6.275 4.514 4.504 1.00 97.12 80 GLY A CA 1
ATOM 637 C C . GLY A 1 80 ? -6.214 3.643 5.767 1.00 97.12 80 GLY A C 1
ATOM 638 O O . GLY A 1 80 ? -5.187 3.002 5.996 1.00 97.12 80 GLY A O 1
ATOM 639 N N . LEU A 1 81 ? -7.277 3.587 6.585 1.00 98.31 81 LEU A N 1
ATOM 640 C CA . LEU A 1 81 ? -7.353 2.667 7.726 1.00 98.31 81 LEU A CA 1
ATOM 641 C C . LEU A 1 81 ? -7.265 1.204 7.264 1.00 98.31 81 LEU A C 1
ATOM 643 O O . LEU A 1 81 ? -8.160 0.691 6.583 1.00 98.31 81 LEU A O 1
ATOM 647 N N . ILE A 1 82 ? -6.212 0.523 7.711 1.00 98.56 82 ILE A N 1
ATOM 648 C CA . ILE A 1 82 ? -6.004 -0.916 7.534 1.00 98.56 82 ILE A CA 1
ATOM 649 C C . ILE A 1 82 ? -6.250 -1.669 8.842 1.00 98.56 82 ILE A C 1
ATOM 651 O O . ILE A 1 82 ? -6.042 -1.137 9.932 1.00 98.56 82 ILE A O 1
ATOM 655 N N . ILE A 1 83 ? -6.691 -2.915 8.720 1.00 98.25 83 ILE A N 1
ATOM 656 C CA . ILE A 1 83 ? -7.021 -3.824 9.815 1.00 98.25 83 ILE A CA 1
ATOM 657 C C . ILE A 1 83 ? -6.362 -5.174 9.517 1.00 98.25 83 ILE A C 1
ATOM 659 O O . ILE A 1 83 ? -6.287 -5.609 8.367 1.00 98.25 83 ILE A O 1
ATOM 663 N N . ALA A 1 84 ? -5.866 -5.853 10.554 1.00 98.69 84 ALA A N 1
ATOM 664 C CA . ALA A 1 84 ? -5.294 -7.187 10.403 1.00 98.69 84 ALA A CA 1
ATOM 665 C C . ALA A 1 84 ? -6.280 -8.141 9.700 1.00 98.69 84 ALA A C 1
ATOM 667 O O . ALA A 1 84 ? -7.458 -8.199 10.045 1.00 98.69 84 ALA A O 1
ATOM 668 N N . GLY A 1 85 ? -5.783 -8.891 8.717 1.00 98.56 85 GLY A N 1
ATOM 669 C CA . GLY A 1 85 ? -6.574 -9.768 7.853 1.00 98.56 85 GLY A CA 1
ATOM 670 C C . GLY A 1 85 ? -7.001 -9.141 6.524 1.00 98.56 85 GLY A C 1
ATOM 671 O O . GLY A 1 85 ? -7.379 -9.883 5.614 1.00 98.56 85 GLY A O 1
ATOM 672 N N . ASP A 1 86 ? -6.893 -7.818 6.360 1.00 98.69 86 ASP A N 1
ATOM 673 C CA . ASP A 1 86 ? -7.165 -7.173 5.075 1.00 98.69 86 ASP A CA 1
ATOM 674 C C . ASP A 1 86 ? -6.288 -7.726 3.960 1.00 98.69 86 ASP A C 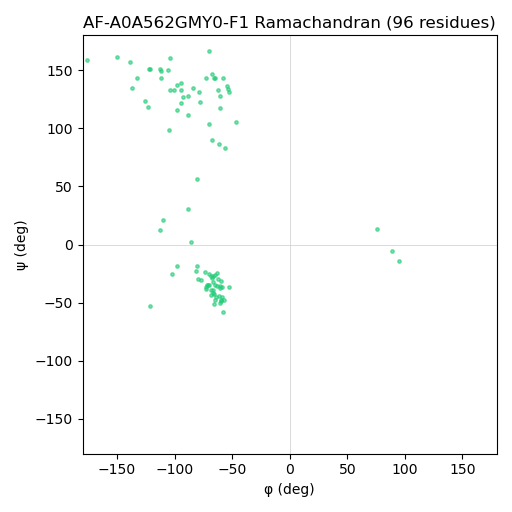1
ATOM 676 O O . ASP A 1 86 ? -5.101 -8.001 4.142 1.00 98.69 86 ASP A O 1
ATOM 680 N N . ARG A 1 87 ? -6.875 -7.823 2.767 1.00 98.69 87 ARG A N 1
ATOM 681 C CA . ARG A 1 87 ? -6.189 -8.264 1.553 1.00 98.69 87 ARG A CA 1
ATOM 682 C C . ARG A 1 87 ? -5.915 -7.052 0.674 1.00 98.69 87 ARG A C 1
ATOM 684 O O . ARG A 1 87 ? -6.793 -6.603 -0.065 1.00 98.69 87 ARG A O 1
ATOM 691 N N . LEU A 1 88 ? -4.698 -6.527 0.731 1.00 98.75 88 LEU A N 1
ATOM 692 C CA . LEU A 1 88 ? -4.275 -5.399 -0.094 1.00 98.75 88 LEU A CA 1
ATOM 693 C C . LEU A 1 88 ? -3.620 -5.907 -1.374 1.00 98.75 88 LEU A C 1
ATOM 695 O O . LEU A 1 88 ? -2.704 -6.718 -1.326 1.00 98.75 88 LEU A O 1
ATOM 699 N N . GLN A 1 89 ? -4.085 -5.440 -2.525 1.00 98.69 89 GLN A N 1
ATOM 700 C CA . GLN A 1 89 ? -3.416 -5.645 -3.801 1.00 98.69 89 GLN A CA 1
ATOM 701 C C . GLN A 1 89 ? -2.433 -4.506 -3.962 1.00 98.69 89 GLN A C 1
ATOM 703 O O . GLN A 1 89 ? -2.799 -3.345 -3.789 1.00 98.69 89 GLN A O 1
ATOM 708 N N . ILE A 1 90 ? -1.183 -4.841 -4.237 1.00 98.50 90 ILE A N 1
ATOM 709 C CA . ILE A 1 90 ? -0.105 -3.868 -4.316 1.00 98.50 90 ILE A CA 1
ATOM 710 C C . ILE A 1 90 ? 0.571 -4.043 -5.663 1.00 98.50 90 ILE A C 1
ATOM 712 O O . ILE A 1 90 ? 1.029 -5.136 -6.002 1.00 98.50 90 ILE A O 1
ATOM 716 N N . ASN A 1 91 ? 0.619 -2.945 -6.413 1.00 97.75 91 ASN A N 1
ATOM 717 C CA . ASN A 1 91 ? 1.253 -2.888 -7.717 1.00 97.75 91 ASN A CA 1
ATOM 718 C C . ASN A 1 91 ? 2.603 -2.181 -7.613 1.00 97.75 91 ASN A C 1
ATOM 720 O O . ASN A 1 91 ? 2.705 -1.098 -7.032 1.00 97.75 91 ASN A O 1
ATOM 724 N N . TYR A 1 92 ? 3.632 -2.769 -8.209 1.00 96.25 92 TYR A N 1
ATOM 725 C CA . TYR A 1 92 ? 4.955 -2.162 -8.321 1.00 96.25 92 TYR A CA 1
ATOM 726 C C . TYR A 1 92 ? 5.659 -2.645 -9.590 1.00 96.25 92 TYR A C 1
ATOM 728 O O . TYR A 1 92 ? 5.273 -3.650 -10.179 1.00 96.25 92 TYR A O 1
ATOM 736 N N . TRP A 1 93 ? 6.678 -1.915 -10.034 1.00 94.94 93 TRP A N 1
ATOM 737 C CA . TRP A 1 93 ? 7.391 -2.228 -11.272 1.00 94.94 93 TRP A CA 1
ATOM 738 C C . TRP A 1 93 ? 8.620 -3.080 -10.990 1.00 94.94 93 TRP A C 1
ATOM 740 O O . TRP A 1 93 ? 9.355 -2.796 -10.049 1.00 94.94 93 TRP A O 1
ATOM 750 N N . GLN A 1 94 ? 8.884 -4.084 -11.816 1.00 94.56 94 GLN A N 1
ATOM 751 C CA . GLN A 1 94 ? 10.185 -4.750 -11.869 1.00 94.56 94 GLN A CA 1
ATOM 752 C C . GLN A 1 94 ? 10.857 -4.437 -13.196 1.00 94.56 94 GLN A C 1
ATOM 754 O O . GLN A 1 94 ? 10.176 -4.201 -14.185 1.00 94.56 94 GLN A O 1
ATOM 759 N N . ALA A 1 95 ? 12.187 -4.381 -13.206 1.00 91.44 95 ALA A N 1
ATOM 760 C CA . ALA A 1 95 ? 12.929 -4.294 -14.457 1.00 91.44 95 ALA A CA 1
ATOM 761 C C . ALA A 1 95 ? 12.872 -5.650 -15.168 1.00 91.44 95 ALA A C 1
ATOM 763 O O . ALA A 1 95 ? 12.911 -6.691 -14.507 1.00 91.44 95 ALA A O 1
ATOM 764 N N . ASP A 1 96 ? 12.791 -5.635 -16.494 1.00 85.38 96 ASP A N 1
ATOM 765 C CA . ASP A 1 96 ? 12.876 -6.870 -17.266 1.00 85.38 96 ASP A CA 1
ATOM 766 C C . ASP A 1 96 ? 14.293 -7.454 -17.157 1.00 85.38 96 ASP A C 1
ATOM 768 O O . ASP A 1 96 ? 15.265 -6.691 -17.056 1.00 85.38 96 ASP A O 1
ATOM 772 N N . PRO A 1 97 ? 14.437 -8.792 -17.161 1.00 76.50 97 PRO A N 1
ATOM 773 C CA . PRO A 1 97 ? 15.746 -9.424 -17.248 1.00 76.50 97 PRO A CA 1
ATOM 774 C C . PRO A 1 97 ? 16.501 -8.910 -18.482 1.00 76.50 97 PRO A C 1
ATOM 776 O O . PRO A 1 97 ? 15.907 -8.777 -19.553 1.00 76.50 97 PRO A O 1
ATOM 779 N N . GLN A 1 98 ? 17.792 -8.608 -18.319 1.00 63.62 98 GLN A N 1
ATOM 780 C CA . GLN A 1 98 ? 18.685 -8.296 -19.442 1.00 63.62 98 GLN A CA 1
ATOM 781 C C . GLN A 1 98 ? 19.172 -9.563 -20.136 1.00 63.62 98 GLN A C 1
ATOM 783 O O . GLN A 1 98 ? 19.418 -10.559 -19.416 1.00 63.62 98 GLN A O 1
#

Solvent-accessible surface area (backbone atoms only — not comparable to full-atom values): 6063 Å² total; per-residue (Å²): 118,71,74,63,54,55,56,56,54,55,57,58,57,64,68,65,70,61,77,86,65,86,66,64,47,49,84,44,77,46,79,45,69,40,48,86,88,68,46,64,67,59,54,36,56,59,49,51,71,67,23,68,60,90,72,57,70,66,60,52,38,48,51,38,41,66,74,28,23,91,83,67,38,72,90,45,80,59,85,75,60,80,54,62,69,40,76,44,53,45,76,42,36,34,61,54,87,131